Protein 8XO5 (pdb70)

Organism: Measles virus (strain Edmonston) (NCBI:txid11235)

Sequence (68 aa):
QAIDNNLRASLEETTNQAIEAIRQAGQEMMILAVQQGVQQDYINNNVEEENLKKKAEEKKLKKKKKAEELLKKKSEEEEILKK

Solvent-access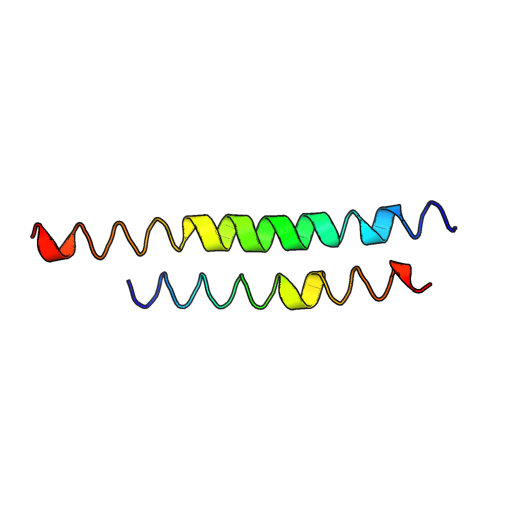ible surface area: 5449 Å² total; per-residue (Å²): 164,78,127,82,21,107,155,42,6,106,100,16,36,84,100,0,96,66,4,80,122,57,0,26,91,34,74,107,86,4,105,94,23,75,92,97,164,132,110,149,60,142,100,31,88,120,83,4,97,82,52,77,126,95,3,109,98,16,81,136,110,3,98,74,37,80,160,177

Secondary structure (DSSP, 8-state):
-HHHHHHHHHHHHHHHHHHHHHHHHHHHHHHHHHHHHHT-/-HHHHHHHHHHHHHHHHHHHHHHHHHH-

Foldseek 3Di:
DVVVVVVVVVVVVVVVVVVVVVVVVVVVVVVVVVVVVVVD/DVVVVVVVVVVVVVVVVVVVVVVVVVVD

InterPro domains:
  IPR000776 Precursor fusion glycoprotein F0, Paramyxoviridae [PF00523] (26-510)

B-factor: mean 30.01, std 11.21, range [14.48, 69.61]

Structure (mmCIF, N/CA/C/O backbone):
data_8XO5
#
_entry.id   8XO5
#
_cell.length_a   51.800
_cell.length_b   51.800
_cell.length_c   58.662
_cell.angle_alpha   90.000
_cell.angle_beta   90.000
_cell.angle_gamma   120.000
#
_symmetry.space_group_name_H-M   'H 3'
#
loop_
_entity.id
_entity.type
_entity.pdbx_description
1 polymer 'Fusion glycoprotein F1'
2 polymer 'Measles virus fusion inhibitor MEK28'
3 non-polymer (4S)-2-METHYL-2,4-PENTANEDIOL
4 water water
#
loop_
_atom_site.group_PDB
_atom_site.id
_atom_site.type_symbol
_atom_site.label_atom_id
_atom_site.label_alt_id
_atom_site.label_comp_id
_atom_site.label_asym_id
_atom_site.label_entity_id
_atom_site.label_seq_id
_atom_site.pdbx_PDB_ins_code
_atom_site.Cartn_x
_atom_site.Cartn_y
_atom_site.Cartn_z
_atom_site.occupancy
_atom_site.B_iso_or_equiv
_atom_site.auth_seq_id
_atom_site.auth_comp_id
_atom_site.auth_asym_id
_atom_site.auth_atom_id
_atom_site.pdbx_PDB_model_num
ATOM 4 N N . GLN A 1 2 ? 6.028 -4.897 -47.935 1.000 44.605 145 GLN A N 1
ATOM 5 C CA . GLN A 1 2 ? 6.885 -5.162 -46.750 1.000 40.876 145 GLN A CA 1
ATOM 6 C C . GLN A 1 2 ? 6.651 -4.093 -45.668 1.000 35.114 145 GLN A C 1
ATOM 7 O O . GLN A 1 2 ? 6.837 -4.426 -44.458 1.000 35.615 145 GLN A O 1
ATOM 13 N N . ALA A 1 3 ? 6.367 -2.846 -46.039 1.000 31.119 146 ALA A N 1
ATOM 14 C CA . ALA A 1 3 ? 6.111 -1.749 -45.076 1.000 29.783 146 ALA A CA 1
ATOM 15 C C . ALA A 1 3 ? 4.877 -2.093 -44.238 1.000 27.499 146 ALA A C 1
ATOM 16 O O . ALA A 1 3 ? 4.872 -1.739 -43.014 1.000 27.697 146 ALA A O 1
ATOM 18 N N . ILE A 1 4 ? 3.858 -2.705 -44.840 1.000 27.998 147 ILE A N 1
ATOM 19 C CA . ILE A 1 4 ? 2.634 -3.149 -44.122 1.000 30.960 147 ILE A CA 1
ATOM 20 C C . ILE A 1 4 ? 3.079 -4.245 -43.150 1.000 30.002 147 ILE A C 1
ATOM 21 O O . ILE A 1 4 ? 2.651 -4.206 -41.970 1.000 29.604 147 ILE A O 1
ATOM 26 N N . ASP A 1 5 ? 3.869 -5.212 -43.610 1.000 29.174 148 ASP A N 1
ATOM 27 C CA . ASP A 1 5 ? 4.338 -6.339 -42.760 1.000 30.525 148 ASP A CA 1
ATOM 28 C C . ASP A 1 5 ? 5.138 -5.764 -41.582 1.000 27.326 148 ASP A C 1
ATOM 29 O O . ASP A 1 5 ? 5.023 -6.291 -40.445 1.000 27.850 148 ASP A O 1
ATOM 34 N N . ASN A 1 6 ? 5.966 -4.757 -41.816 1.000 26.570 149 ASN A N 1
ATOM 35 C CA A ASN A 1 6 ? 6.801 -4.096 -40.785 0.500 24.644 149 ASN A CA 1
ATOM 36 C CA B ASN A 1 6 ? 6.804 -4.108 -40.769 0.500 25.788 149 ASN A CA 1
ATOM 37 C C . ASN A 1 6 ? 5.889 -3.486 -39.696 1.000 24.815 149 ASN A C 1
ATOM 38 O O . ASN A 1 6 ? 6.140 -3.682 -38.471 1.000 23.736 149 ASN A O 1
ATOM 47 N N . LEU A 1 7 ? 4.867 -2.761 -40.098 1.000 21.428 150 LEU A N 1
ATOM 48 C CA . LEU A 1 7 ? 3.912 -2.161 -39.134 1.000 21.586 150 LEU A CA 1
ATOM 49 C C . LEU A 1 7 ? 3.276 -3.300 -38.347 1.000 20.703 150 LEU A C 1
ATOM 50 O O . LEU A 1 7 ? 3.089 -3.125 -37.125 1.000 20.332 150 LEU A O 1
ATOM 55 N N . ARG A 1 8 ? 2.852 -4.359 -38.996 1.000 20.863 151 ARG A N 1
ATOM 56 C CA . ARG A 1 8 ? 2.185 -5.463 -38.296 1.000 21.107 151 ARG A CA 1
ATOM 57 C C . ARG A 1 8 ? 3.123 -6.035 -37.240 1.000 22.254 151 ARG A C 1
ATOM 58 O O . ARG A 1 8 ? 2.656 -6.324 -36.108 1.000 21.479 151 ARG A O 1
ATOM 66 N N . ALA A 1 9 ? 4.397 -6.235 -37.544 1.000 21.429 152 ALA A N 1
ATOM 67 C CA . ALA A 1 9 ? 5.356 -6.831 -36.600 1.000 20.489 152 ALA A CA 1
ATOM 68 C C . ALA A 1 9 ? 5.577 -5.870 -35.447 1.000 19.028 152 ALA A C 1
ATOM 69 O O . ALA A 1 9 ? 5.679 -6.312 -34.283 1.000 21.009 152 ALA A O 1
ATOM 71 N N . SER A 1 10 ? 5.631 -4.593 -35.741 1.000 18.837 153 SER A N 1
ATOM 72 C CA . SER A 1 10 ? 5.745 -3.569 -34.679 1.000 18.718 153 SER A CA 1
ATOM 73 C C . SER A 1 10 ? 4.523 -3.636 -33.749 1.000 17.264 153 SER A C 1
ATOM 74 O O . SER A 1 10 ? 4.704 -3.623 -32.502 1.000 18.162 153 SER A O 1
ATOM 77 N N . LEU A 1 11 ? 3.342 -3.676 -34.319 1.000 17.396 154 LEU A N 1
ATOM 78 C CA . LEU A 1 11 ? 2.150 -3.663 -33.461 1.000 17.490 154 LEU A CA 1
ATOM 79 C C . LEU A 1 11 ? 2.047 -4.951 -32.670 1.000 17.446 154 LEU A C 1
ATOM 80 O O . LEU A 1 11 ? 1.654 -4.914 -31.512 1.000 17.786 154 LEU A O 1
ATOM 85 N N . GLU A 1 12 ? 2.401 -6.102 -33.231 1.000 18.185 155 GLU A N 1
ATOM 86 C CA A GLU A 1 12 ? 2.486 -7.353 -32.448 0.600 19.391 155 GLU A CA 1
ATOM 87 C CA B GLU A 1 12 ? 2.394 -7.334 -32.409 0.400 19.068 155 GLU A CA 1
ATOM 88 C C . GLU A 1 12 ? 3.389 -7.159 -31.243 1.000 17.841 155 GLU A C 1
ATOM 89 O O . GLU A 1 12 ? 3.053 -7.626 -30.134 1.000 20.243 155 GLU A O 1
ATOM 100 N N . THR A 1 13 ? 4.544 -6.586 -31.435 1.000 18.016 156 THR A N 1
ATOM 101 C CA . THR A 1 13 ? 5.540 -6.337 -30.409 1.000 17.900 156 THR A CA 1
ATOM 102 C C . THR A 1 13 ? 4.972 -5.390 -29.322 1.000 17.132 156 THR A C 1
ATOM 103 O O . THR A 1 13 ? 5.148 -5.620 -28.129 1.000 18.530 156 THR A O 1
ATOM 107 N N . THR A 1 14 ? 4.390 -4.277 -29.781 1.000 16.879 157 THR A N 1
ATOM 108 C CA . THR A 1 14 ? 3.701 -3.346 -28.867 1.000 15.714 157 THR A CA 1
ATOM 109 C C . THR A 1 14 ? 2.650 -4.084 -28.020 1.000 14.478 157 THR A C 1
ATOM 110 O O . THR A 1 14 ? 2.590 -3.827 -26.823 1.000 15.432 157 THR A O 1
ATOM 114 N N . ASN A 1 15 ? 1.852 -4.928 -28.655 1.000 15.090 158 ASN A N 1
ATOM 115 C CA . ASN A 1 15 ? 0.819 -5.624 -27.867 1.000 16.115 158 ASN A CA 1
ATOM 116 C C . ASN A 1 15 ? 1.493 -6.493 -26.811 1.000 16.531 158 ASN A C 1
ATOM 117 O O . ASN A 1 15 ? 0.938 -6.617 -25.690 1.000 17.180 158 ASN A O 1
ATOM 122 N N . GLN A 1 16 ? 2.624 -7.117 -27.126 1.000 17.335 159 GLN A N 1
ATOM 123 C CA . GLN A 1 16 ? 3.310 -7.916 -26.098 1.000 17.877 159 GLN A CA 1
ATOM 124 C C . GLN A 1 16 ? 3.776 -7.017 -24.972 1.000 18.227 159 GLN A C 1
ATOM 125 O O . GLN A 1 16 ? 3.705 -7.427 -23.792 1.000 18.814 159 GLN A O 1
ATOM 131 N N . ALA A 1 17 ? 4.262 -5.815 -25.284 1.000 17.392 160 ALA A N 1
ATOM 132 C CA . ALA A 1 17 ? 4.692 -4.909 -24.235 1.000 15.892 160 ALA A CA 1
ATOM 133 C C . ALA A 1 17 ? 3.525 -4.552 -23.294 1.000 15.674 160 ALA A C 1
ATOM 134 O O . ALA A 1 17 ? 3.711 -4.425 -22.106 1.000 16.267 160 ALA A O 1
ATOM 136 N N . ILE A 1 18 ? 2.382 -4.306 -23.895 1.000 15.188 161 ILE A N 1
ATOM 137 C CA . ILE A 1 18 ? 1.180 -3.929 -23.107 1.000 14.810 161 ILE A CA 1
ATOM 138 C C . ILE A 1 18 ? 0.837 -5.081 -22.213 1.000 16.118 161 ILE A C 1
ATOM 139 O O . ILE A 1 18 ? 0.457 -4.860 -21.089 1.000 16.409 161 ILE A O 1
ATOM 144 N N . GLU A 1 19 ? 0.846 -6.287 -22.765 1.000 16.966 162 GLU A N 1
ATOM 145 C CA . GLU A 1 19 ? 0.533 -7.472 -21.931 1.000 19.148 162 GLU A CA 1
ATOM 146 C C . GLU A 1 19 ? 1.502 -7.610 -20.777 1.000 17.223 162 GLU A C 1
ATOM 147 O O . GLU A 1 19 ? 1.022 -7.935 -19.643 1.000 19.027 162 GLU A O 1
ATOM 153 N N . ALA A 1 20 ? 2.754 -7.295 -20.907 1.000 17.513 163 ALA A N 1
ATOM 154 C CA . ALA A 1 20 ? 3.703 -7.334 -19.779 1.000 17.232 163 ALA A CA 1
ATOM 155 C C . ALA A 1 20 ? 3.328 -6.305 -18.718 1.000 17.010 163 ALA A C 1
ATOM 156 O O . ALA A 1 20 ? 3.306 -6.604 -17.521 1.000 17.811 163 ALA A O 1
ATOM 158 N N . ILE A 1 21 ? 2.916 -5.094 -19.164 1.000 16.860 164 ILE A N 1
ATOM 159 C CA . ILE A 1 21 ? 2.456 -4.073 -18.199 1.000 15.993 164 ILE A CA 1
ATOM 160 C C . ILE A 1 21 ? 1.166 -4.524 -17.496 1.000 16.086 164 ILE A C 1
ATOM 161 O O . ILE A 1 21 ? 1.007 -4.291 -16.313 1.000 16.696 164 ILE A O 1
ATOM 166 N N . ARG A 1 22 ? 0.286 -5.146 -18.244 1.000 16.270 165 ARG A N 1
ATOM 167 C CA . ARG A 1 22 ? -0.993 -5.611 -17.668 1.000 17.123 165 ARG A CA 1
ATOM 168 C C . ARG A 1 22 ? -0.694 -6.642 -16.602 1.000 17.927 165 ARG A C 1
ATOM 169 O O . ARG A 1 22 ? -1.342 -6.632 -15.516 1.000 19.656 165 ARG A O 1
ATOM 177 N N . GLN A 1 23 ? 0.199 -7.554 -16.865 1.000 17.876 166 GLN A N 1
ATOM 178 C CA . GLN A 1 23 ? 0.564 -8.553 -15.843 1.000 19.423 166 GLN A CA 1
ATOM 179 C C . GLN A 1 23 ? 1.280 -7.875 -14.696 1.000 19.441 166 GLN A C 1
ATOM 180 O O . GLN A 1 23 ? 1.061 -8.272 -13.532 1.000 20.572 166 GLN A O 1
ATOM 186 N N . ALA A 1 24 ? 2.109 -6.857 -14.911 1.000 18.626 167 ALA A N 1
ATOM 187 C CA . ALA A 1 24 ? 2.711 -6.111 -13.799 1.000 18.494 167 ALA A CA 1
ATOM 188 C C . ALA A 1 24 ? 1.607 -5.484 -12.947 1.000 19.059 167 ALA A C 1
ATOM 189 O O . ALA A 1 24 ? 1.675 -5.499 -11.700 1.000 19.267 167 ALA A O 1
ATOM 191 N N . GLY A 1 25 ? 0.572 -4.983 -13.575 1.000 18.445 168 GLY A N 1
ATOM 192 C CA . GLY A 1 25 ? -0.580 -4.445 -12.837 1.000 17.516 168 GLY A CA 1
ATOM 193 C C . GLY A 1 25 ? -1.227 -5.499 -11.952 1.000 19.265 168 GLY A C 1
ATOM 194 O O . GLY A 1 25 ? -1.656 -5.156 -10.829 1.000 19.746 168 GLY A O 1
ATOM 195 N N . GLN A 1 26 ? -1.407 -6.710 -12.447 1.000 18.776 169 GLN A N 1
ATOM 196 C CA . GLN A 1 26 ? -2.022 -7.768 -11.598 1.000 19.218 169 GLN A CA 1
ATOM 197 C C . GLN A 1 26 ? -1.122 -8.060 -10.397 1.000 19.848 169 GLN A C 1
ATOM 198 O O . GLN A 1 26 ? -1.673 -8.235 -9.276 1.000 19.410 169 GLN A O 1
ATOM 204 N N . GLU A 1 27 ? 0.184 -8.056 -10.534 1.000 18.613 170 GLU A N 1
ATOM 205 C CA . GLU A 1 27 ? 1.115 -8.255 -9.408 1.000 19.076 170 GLU A CA 1
ATOM 206 C C . GLU A 1 27 ? 1.019 -7.076 -8.452 1.000 20.198 170 GLU A C 1
ATOM 207 O O . GLU A 1 27 ? 1.055 -7.264 -7.224 1.000 20.820 170 GLU A O 1
ATOM 213 N N . MET A 1 28 ? 0.846 -5.851 -8.950 1.000 19.392 171 MET A N 1
ATOM 214 C CA A MET A 1 28 ? 0.743 -4.699 -8.041 0.500 20.100 171 MET A CA 1
ATOM 215 C CA B MET A 1 28 ? 0.650 -4.628 -8.127 0.500 20.957 171 MET A CA 1
ATOM 216 C C . MET A 1 28 ? -0.578 -4.777 -7.254 1.000 20.760 171 MET A C 1
ATOM 217 O O . MET A 1 28 ? -0.543 -4.388 -6.093 1.000 21.228 171 MET A O 1
ATOM 226 N N . ILE A 1 29 ? -1.646 -5.273 -7.832 1.000 19.811 172 ILE A N 1
ATOM 227 C CA . ILE A 1 29 ? -2.914 -5.445 -7.066 1.000 20.700 172 ILE A CA 1
ATOM 228 C C . ILE A 1 29 ? -2.646 -6.428 -5.926 1.000 21.140 172 ILE A C 1
ATOM 229 O O . ILE A 1 29 ? -3.111 -6.174 -4.799 1.000 21.745 172 ILE A O 1
ATOM 234 N N . LEU A 1 30 ? -2.024 -7.538 -6.200 1.000 20.069 173 LEU A N 1
ATOM 235 C CA . LEU A 1 30 ? -1.654 -8.530 -5.137 1.000 20.442 173 LEU A CA 1
ATOM 236 C C . LEU A 1 30 ? -0.752 -7.843 -4.103 1.000 22.980 173 LEU A C 1
ATOM 237 O O . LEU A 1 30 ? -0.885 -8.120 -2.909 1.000 21.597 173 LEU A O 1
ATOM 242 N N . ALA A 1 31 ? 0.209 -7.016 -4.471 1.000 21.495 174 ALA A N 1
ATOM 243 C CA . ALA A 1 31 ? 1.068 -6.305 -3.501 1.000 21.279 174 ALA A CA 1
ATOM 244 C C . ALA A 1 31 ? 0.228 -5.409 -2.601 1.000 22.077 174 ALA A C 1
ATOM 245 O O . ALA A 1 31 ? 0.417 -5.478 -1.354 1.000 23.133 174 ALA A O 1
ATOM 247 N N . VAL A 1 32 ? -0.658 -4.593 -3.131 1.000 20.794 175 VAL A N 1
ATOM 248 C CA . VAL A 1 32 ? -1.486 -3.652 -2.331 1.000 21.767 175 VAL A CA 1
ATOM 249 C C . VAL A 1 32 ? -2.419 -4.487 -1.454 1.000 23.713 175 VAL A C 1
ATOM 250 O O . VAL A 1 32 ? -2.548 -4.170 -0.244 1.000 23.371 175 VAL A O 1
ATOM 254 N N . GLN A 1 33 ? -2.969 -5.571 -1.980 1.000 23.407 176 GLN A N 1
ATOM 255 C CA A GLN A 1 33 ? -3.772 -6.542 -1.181 0.500 25.560 176 GLN A CA 1
ATOM 256 C CA B GLN A 1 33 ? -3.813 -6.444 -1.121 0.500 24.538 176 GLN A CA 1
ATOM 257 C C . GLN A 1 33 ? -2.949 -7.093 -0.021 1.000 24.826 176 GLN A C 1
ATOM 258 O O . GLN A 1 33 ? -3.515 -7.202 1.130 1.000 27.725 176 G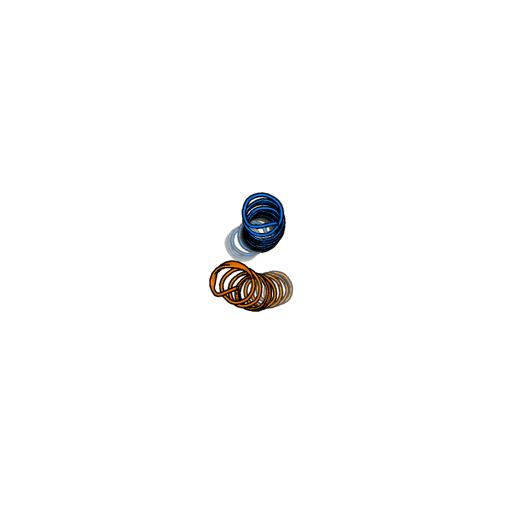LN A O 1
ATOM 269 N N . GLY A 1 34 ? -1.698 -7.429 -0.242 1.000 25.342 177 GLY A N 1
ATOM 270 C CA . GLY A 1 34 ? -0.810 -7.990 0.781 1.000 27.238 177 GLY A CA 1
ATOM 271 C C . GLY A 1 34 ? -0.526 -6.997 1.873 1.000 27.946 177 GLY A C 1
ATOM 272 O O . GLY A 1 34 ? -0.486 -7.371 3.079 1.000 29.015 177 GLY A O 1
ATOM 273 N N . VAL A 1 35 ? -0.419 -5.723 1.519 1.000 25.034 178 VAL A N 1
ATOM 274 C CA . VAL A 1 35 ? -0.161 -4.668 2.541 1.000 25.598 178 VAL A CA 1
ATOM 275 C C . VAL A 1 35 ? -1.435 -4.506 3.358 1.000 29.428 178 VAL A C 1
ATOM 276 O O . VAL A 1 35 ? -1.330 -4.473 4.612 1.000 29.955 178 VAL A O 1
ATOM 280 N N . GLN A 1 36 ? -2.586 -4.433 2.684 1.000 29.203 179 GLN A N 1
ATOM 281 C CA A GLN A 1 36 ? -3.923 -4.206 3.308 0.700 33.225 179 GLN A CA 1
ATOM 282 C CA B GLN A 1 36 ? -3.933 -4.232 3.276 0.300 32.253 179 GLN A CA 1
ATOM 283 C C . GLN A 1 36 ? -4.230 -5.391 4.236 1.000 33.607 179 GLN A C 1
ATOM 284 O O . GLN A 1 36 ? -4.685 -5.135 5.371 1.000 35.751 179 GLN A O 1
ATOM 295 N N . ASP A 1 37 ? -3.945 -6.622 3.806 1.000 35.380 180 ASP A N 1
ATOM 296 C CA . ASP A 1 37 ? -4.080 -7.855 4.630 1.000 37.402 180 ASP A CA 1
ATOM 297 C C . ASP A 1 37 ? -3.238 -7.725 5.904 1.000 42.624 180 ASP A C 1
ATOM 298 O O . ASP A 1 37 ? -3.818 -7.958 6.999 1.000 41.508 180 ASP A O 1
ATOM 303 N N . TYR A 1 38 ? -1.955 -7.350 5.796 1.000 44.903 181 TYR A N 1
ATOM 304 C CA . TYR A 1 38 ? -1.013 -7.293 6.947 1.000 49.710 181 TYR A CA 1
ATOM 305 C C . TYR A 1 38 ? -1.469 -6.246 7.974 1.000 49.780 181 TYR A C 1
ATOM 306 O O . TYR A 1 38 ? -1.356 -6.542 9.185 1.000 57.117 181 TYR A O 1
ATOM 315 N N . ILE A 1 39 ? -1.967 -5.079 7.554 1.000 42.217 182 ILE A N 1
ATOM 316 C CA . ILE A 1 39 ? -2.398 -4.018 8.518 1.000 41.805 182 ILE A CA 1
ATOM 317 C C . ILE A 1 39 ? -3.764 -4.391 9.107 1.000 43.606 182 ILE A C 1
ATOM 318 O O . ILE A 1 39 ? -4.107 -3.815 10.148 1.000 41.630 182 ILE A O 1
ATOM 323 N N . ASN A 1 40 ? -4.504 -5.326 8.495 1.000 43.105 183 ASN A N 1
ATOM 324 C CA . ASN A 1 40 ? -5.816 -5.802 9.021 1.000 46.783 183 ASN A CA 1
ATOM 325 C C . ASN A 1 40 ? -5.678 -7.144 9.756 1.000 47.104 183 ASN A C 1
ATOM 326 O O . ASN A 1 40 ? -6.725 -7.660 10.160 1.000 51.276 183 ASN A O 1
ATOM 331 N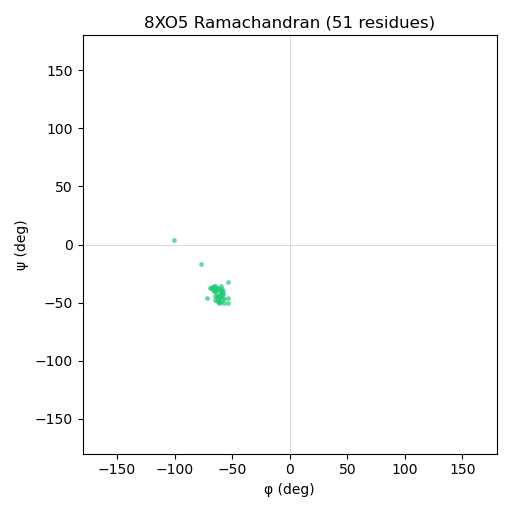 N . ASN A 1 41 ? -4.466 -7.694 9.929 1.000 50.153 184 ASN A N 1
ATOM 332 C CA A ASN A 1 41 ? -4.230 -9.016 10.578 0.700 51.097 184 ASN A 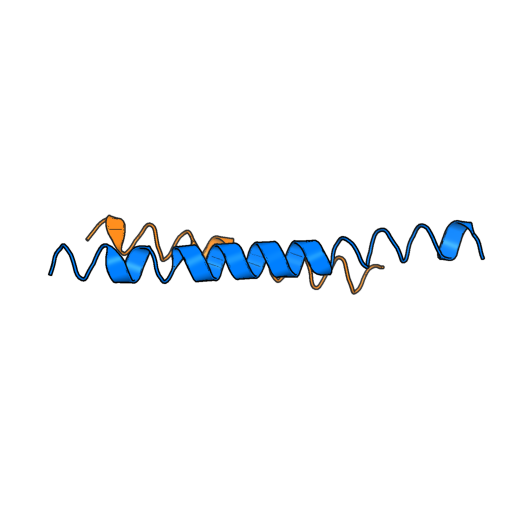CA 1
ATOM 333 C CA B ASN A 1 41 ? -4.284 -9.028 10.568 0.300 50.453 184 ASN A CA 1
ATOM 334 C C . ASN A 1 41 ? -4.515 -8.900 12.082 1.000 54.829 184 ASN A C 1
ATOM 335 O O . ASN A 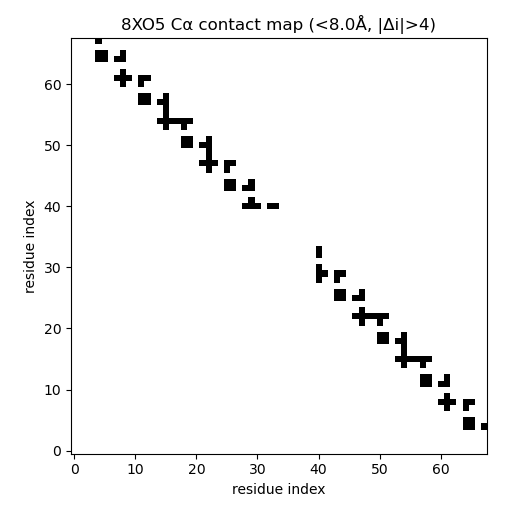1 41 ? -4.690 -9.950 12.739 1.000 55.522 184 ASN A O 1
ATOM 348 N N . VAL B 2 2 ? 4.601 -9.493 -0.162 1.000 30.843 459 VAL B N 1
ATOM 349 C CA . VAL B 2 2 ? 4.449 -8.207 -0.914 1.000 30.376 459 VAL B CA 1
ATOM 350 C C . VAL B 2 2 ? 5.724 -7.956 -1.735 1.000 34.423 459 VAL B C 1
ATOM 351 O O . VAL B 2 2 ? 5.621 -7.602 -2.921 1.000 29.897 459 VAL B O 1
ATOM 355 N N . GLU B 2 3 ? 6.905 -8.161 -1.166 1.000 32.104 460 GLU B N 1
ATOM 356 C CA . GLU B 2 3 ? 8.191 -7.940 -1.862 1.000 34.884 460 GLU B CA 1
ATOM 357 C C . GLU B 2 3 ? 8.276 -8.816 -3.123 1.000 33.193 460 GLU B C 1
ATOM 358 O O . GLU B 2 3 ? 8.778 -8.299 -4.133 1.000 29.812 460 GLU B O 1
ATOM 364 N N . GLU B 2 4 ? 7.776 -10.063 -3.105 1.000 29.984 461 GLU B N 1
ATOM 365 C CA A GLU B 2 4 ? 7.797 -10.998 -4.262 0.700 33.755 461 GLU B CA 1
ATOM 366 C CA B GLU B 2 4 ? 7.798 -10.999 -4.265 0.300 31.074 461 GLU B CA 1
ATOM 367 C C . GLU B 2 4 ? 6.891 -10.452 -5.372 1.000 29.308 461 GLU B C 1
ATOM 368 O O . GLU B 2 4 ? 7.269 -10.555 -6.544 1.000 29.579 461 GLU B O 1
ATOM 379 N N . ASN B 2 5 ? 5.722 -9.983 -4.983 1.000 25.920 462 ASN B N 1
ATOM 380 C CA . ASN B 2 5 ? 4.774 -9.368 -5.943 1.000 25.235 462 ASN B CA 1
ATOM 381 C C . ASN B 2 5 ? 5.443 -8.135 -6.569 1.000 22.696 462 ASN B C 1
ATOM 382 O O . ASN B 2 5 ? 5.371 -8.018 -7.815 1.000 23.332 462 ASN B O 1
ATO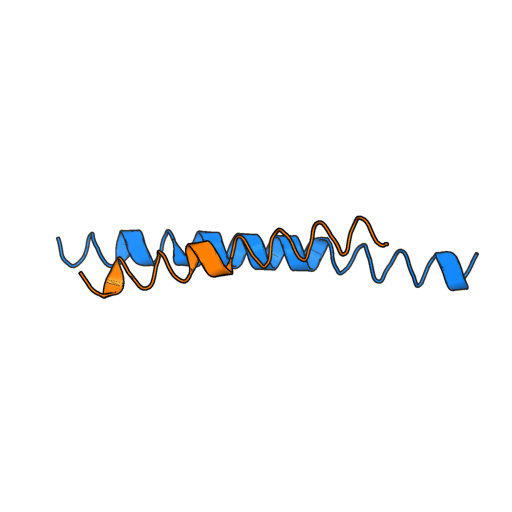M 387 N N . LEU B 2 6 ? 6.075 -7.263 -5.795 1.000 21.437 463 LEU B N 1
ATOM 388 C CA . LEU B 2 6 ? 6.706 -6.060 -6.377 1.000 22.646 463 LEU B CA 1
ATOM 389 C C . LEU B 2 6 ? 7.882 -6.491 -7.245 1.000 24.283 463 LEU B C 1
ATOM 390 O O . LEU B 2 6 ? 8.123 -5.838 -8.262 1.000 24.754 463 LEU B O 1
ATOM 395 N N . LYS B 2 7 ? 8.647 -7.512 -6.875 1.000 27.478 464 LYS B N 1
ATOM 396 C CA . LYS B 2 7 ? 9.754 -8.016 -7.722 1.000 27.182 464 LYS B CA 1
ATOM 397 C C . LYS B 2 7 ? 9.211 -8.473 -9.079 1.000 25.082 464 LYS B C 1
ATOM 398 O O . LYS B 2 7 ? 9.830 -8.184 -10.115 1.000 25.480 464 LYS B O 1
ATOM 404 N N . LYS B 2 8 ? 8.174 -9.266 -9.077 1.000 25.063 465 LYS B N 1
ATOM 405 C CA A LYS B 2 8 ? 7.566 -9.798 -10.311 0.700 26.170 465 LYS B CA 1
ATOM 406 C CA B LYS B 2 8 ? 7.544 -9.797 -10.306 0.300 24.820 465 LYS B CA 1
ATOM 407 C C . LYS B 2 8 ? 7.040 -8.609 -11.140 1.000 23.523 465 LYS B C 1
ATOM 408 O O . LYS B 2 8 ? 7.288 -8.595 -12.367 1.000 24.126 465 LYS B O 1
ATOM 419 N N . ALA B 2 9 ? 6.452 -7.603 -10.505 1.000 22.640 466 ALA B N 1
ATOM 420 C CA . ALA B 2 9 ? 5.957 -6.423 -11.236 1.000 20.997 466 ALA B CA 1
ATOM 421 C C . ALA B 2 9 ? 7.146 -5.754 -11.910 1.000 21.281 466 ALA B C 1
ATOM 422 O O . ALA B 2 9 ? 7.031 -5.373 -13.109 1.000 21.276 466 ALA B O 1
ATOM 424 N N . GLU B 2 10 ? 8.223 -5.498 -11.168 1.000 21.966 467 GLU B N 1
ATOM 425 C CA . GLU B 2 10 ? 9.431 -4.823 -11.726 1.000 24.552 467 GLU B CA 1
ATOM 426 C C . GLU B 2 10 ? 9.992 -5.627 -12.918 1.000 25.286 467 GLU B C 1
ATOM 427 O O . GLU B 2 10 ? 10.370 -5.001 -13.962 1.000 24.758 467 GLU B O 1
ATOM 433 N N . GLU B 2 11 ? 10.010 -6.951 -12.833 1.000 23.093 468 GLU B N 1
ATOM 434 C CA . GLU B 2 11 ? 10.503 -7.818 -13.920 1.000 24.533 468 GLU B CA 1
ATOM 435 C C . GLU B 2 11 ? 9.638 -7.598 -15.166 1.000 24.479 468 GLU B C 1
ATOM 436 O O . GLU B 2 11 ? 10.163 -7.549 -16.288 1.000 25.044 468 GLU B O 1
ATOM 442 N N . LYS B 2 12 ? 8.326 -7.569 -14.985 1.000 23.136 469 LYS B N 1
ATOM 443 C CA A LYS B 2 12 ? 7.395 -7.411 -16.133 0.700 22.397 469 LYS B CA 1
ATOM 444 C CA B LYS B 2 12 ? 7.395 -7.419 -16.138 0.300 21.596 469 LYS B CA 1
ATOM 445 C C . LYS B 2 12 ? 7.546 -6.009 -16.737 1.000 20.191 469 LYS B C 1
ATOM 446 O O . LYS B 2 12 ? 7.456 -5.898 -17.954 1.000 20.452 469 LYS B O 1
ATOM 457 N N . LEU B 2 13 ? 7.757 -4.993 -15.931 1.000 19.261 470 LEU B N 1
ATOM 458 C CA . LEU B 2 13 ? 7.981 -3.611 -16.458 1.000 18.912 470 LEU B CA 1
ATOM 459 C C . LEU B 2 13 ? 9.284 -3.550 -17.255 1.000 20.154 470 LEU B C 1
ATOM 460 O O . LEU B 2 13 ? 9.382 -2.810 -18.254 1.000 21.218 470 LEU B O 1
ATOM 465 N N . LYS B 2 14 ? 10.296 -4.304 -16.809 1.000 21.725 471 LYS B N 1
ATOM 466 C CA A LYS B 2 14 ? 11.560 -4.358 -17.593 0.700 22.829 471 LYS B CA 1
ATOM 467 C CA B LYS B 2 14 ? 11.580 -4.417 -17.565 0.300 22.055 471 LYS B CA 1
ATOM 468 C C . LYS B 2 14 ? 11.347 -5.095 -18.918 1.000 21.041 471 LYS B C 1
ATOM 469 O O . LYS B 2 14 ? 11.893 -4.622 -19.939 1.000 23.386 471 LYS B O 1
ATOM 480 N N . LYS B 2 15 ? 10.627 -6.186 -18.938 1.000 22.115 472 LYS B N 1
ATOM 481 C CA A LYS B 2 15 ? 10.309 -6.888 -20.205 0.330 23.422 472 LYS B CA 1
ATOM 482 C CA B LYS B 2 15 ? 10.303 -6.890 -20.201 0.330 22.556 472 LYS B CA 1
ATOM 483 C CA C LYS B 2 15 ? 10.258 -6.909 -20.177 0.330 23.103 472 LYS B CA 1
ATOM 484 C C . LYS B 2 15 ? 9.506 -5.938 -21.107 1.000 22.039 472 LYS B C 1
ATOM 485 O O . LYS B 2 15 ? 9.809 -5.870 -22.316 1.000 22.531 472 LYS B O 1
ATOM 501 N N . ALA B 2 16 ? 8.546 -5.182 -20.557 1.000 21.213 473 ALA B N 1
ATOM 502 C CA . ALA B 2 16 ? 7.793 -4.215 -21.387 1.000 18.514 473 ALA B CA 1
ATOM 503 C C . ALA B 2 16 ? 8.743 -3.204 -22.037 1.000 19.871 473 ALA B C 1
ATOM 504 O O . ALA B 2 16 ? 8.556 -2.852 -23.181 1.000 18.802 473 ALA B O 1
ATOM 506 N N . GLU B 2 17 ? 9.730 -2.689 -21.298 1.000 19.845 474 GLU B N 1
ATOM 507 C CA . GLU B 2 17 ? 10.676 -1.708 -21.874 1.000 20.591 474 GLU B CA 1
ATOM 508 C C . GLU B 2 17 ? 11.450 -2.335 -23.045 1.000 21.099 474 GLU B C 1
ATOM 509 O O . GLU B 2 17 ? 11.593 -1.687 -24.065 1.000 22.519 474 GLU B O 1
ATOM 515 N N . GLU B 2 18 ? 11.898 -3.566 -22.854 1.000 21.585 475 GLU B N 1
ATOM 516 C CA . GLU B 2 18 ? 12.634 -4.321 -23.905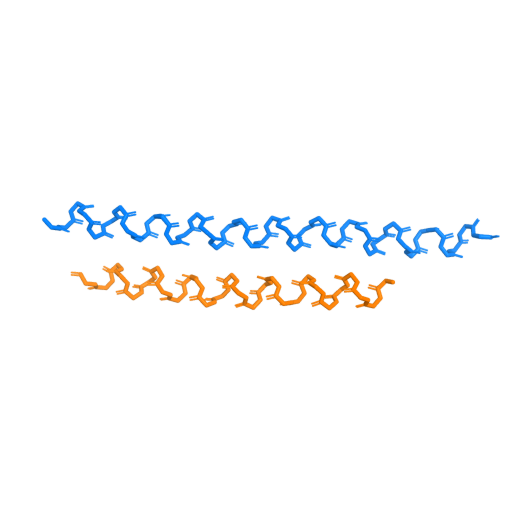 1.000 22.141 475 GLU B CA 1
ATOM 517 C C . GLU B 2 18 ? 11.774 -4.440 -25.161 1.000 22.805 475 GLU B C 1
ATOM 518 O O . GLU B 2 18 ? 12.222 -4.139 -26.290 1.000 21.988 475 GLU B O 1
ATOM 524 N N . LEU B 2 19 ? 10.501 -4.794 -24.962 1.000 21.860 476 LEU B N 1
ATOM 525 C CA . LEU B 2 19 ? 9.566 -4.966 -26.084 1.000 20.432 476 LEU B CA 1
ATOM 526 C C . LEU B 2 19 ? 9.248 -3.615 -26.741 1.000 18.923 476 LEU B C 1
ATOM 527 O O . LEU B 2 19 ? 9.191 -3.586 -27.939 1.000 20.355 476 LEU B O 1
ATOM 532 N N . LEU B 2 20 ? 9.128 -2.551 -25.988 1.000 18.254 477 LEU B N 1
ATOM 533 C CA . LEU B 2 20 ? 8.890 -1.253 -26.618 1.000 17.763 477 LEU B CA 1
ATOM 534 C C . LEU B 2 20 ? 10.106 -0.870 -27.474 1.000 19.057 477 LEU B C 1
ATOM 535 O O . LEU B 2 20 ? 9.936 -0.250 -28.540 1.000 20.294 477 LEU B O 1
ATOM 540 N N . LYS B 2 21 ? 11.321 -1.050 -26.949 1.000 20.981 478 LYS B N 1
ATOM 541 C CA A LYS B 2 21 ? 12.534 -0.704 -27.761 0.600 22.212 478 LYS B CA 1
ATOM 542 C CA B LYS B 2 21 ? 12.541 -0.732 -27.754 0.400 21.710 478 LYS B CA 1
ATOM 543 C C . LYS B 2 21 ? 12.540 -1.558 -29.037 1.000 22.448 478 LYS B C 1
ATOM 544 O O . LYS B 2 21 ? 12.889 -0.983 -30.107 1.000 23.635 478 LYS B O 1
ATOM 555 N N . LYS B 2 22 ? 12.159 -2.802 -28.983 1.000 21.197 479 LYS B N 1
ATOM 556 C CA . LYS B 2 22 ? 12.100 -3.676 -30.151 1.000 23.757 479 LYS B CA 1
ATOM 557 C C . LYS B 2 22 ? 11.073 -3.120 -31.128 1.000 23.192 479 LYS B C 1
ATOM 558 O O . LYS B 2 22 ? 11.328 -3.073 -32.321 1.000 23.451 479 LYS B O 1
ATOM 564 N N . SER B 2 23 ? 9.860 -2.769 -30.642 1.000 20.842 480 SER B N 1
ATOM 565 C CA . SER B 2 23 ? 8.826 -2.170 -31.504 1.000 19.023 480 SER B CA 1
ATOM 566 C C . SER B 2 23 ? 9.385 -0.943 -32.225 1.000 20.466 480 SER B C 1
ATOM 567 O O . SER B 2 23 ? 9.129 -0.796 -33.422 1.000 20.389 480 SER B O 1
ATOM 570 N N . GLU B 2 24 ? 9.985 -0.047 -31.501 1.000 20.209 481 GLU B N 1
ATOM 571 C CA A GLU B 2 24 ? 10.599 1.187 -32.063 0.600 21.662 481 GLU B CA 1
ATOM 572 C CA B GLU B 2 24 ? 10.569 1.195 -32.086 0.400 23.581 481 GLU B CA 1
ATOM 573 C C . GLU B 2 24 ? 11.637 0.835 -33.132 1.000 23.226 481 GLU B C 1
ATOM 574 O O . GLU B 2 24 ? 11.650 1.530 -34.155 1.000 25.391 481 GLU B O 1
ATOM 585 N N . GLU B 2 25 ? 12.446 -0.186 -32.890 1.000 23.232 482 GLU B N 1
ATOM 586 C CA A GLU B 2 25 ? 13.506 -0.572 -33.862 0.500 24.522 482 GLU B CA 1
ATOM 587 C CA B GLU B 2 25 ? 13.509 -0.595 -33.857 0.500 25.360 482 GLU B CA 1
ATOM 588 C C . GLU B 2 25 ? 12.846 -1.078 -35.144 1.000 28.59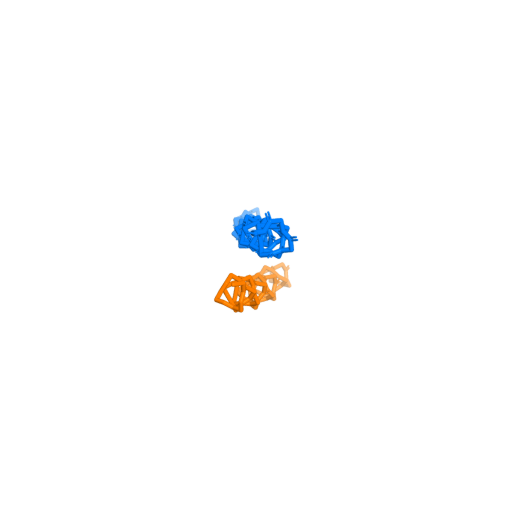3 482 GLU B C 1
ATOM 589 O O . GLU B 2 25 ? 13.279 -0.620 -36.225 1.000 28.106 482 GLU B O 1
ATOM 600 N N . ILE B 2 26 ? 11.821 -1.925 -35.056 1.000 26.092 483 ILE B N 1
ATOM 601 C CA . ILE B 2 26 ? 11.050 -2.417 -36.237 1.000 26.218 483 ILE B CA 1
ATOM 602 C C . ILE B 2 26 ? 10.486 -1.214 -36.998 1.000 26.596 483 ILE B C 1
ATOM 603 O O . ILE B 2 26 ? 10.634 -1.163 -38.231 1.000 27.702 483 ILE B O 1
ATOM 608 N N . LEU B 2 27 ? 9.879 -0.233 -36.312 1.000 25.255 484 LEU B N 1
ATOM 609 C CA . LEU B 2 27 ? 9.291 0.973 -36.967 1.000 27.359 484 LEU B CA 1
ATOM 610 C C . LEU B 2 27 ? 10.348 1.740 -37.757 1.000 31.438 484 LEU B C 1
ATOM 611 O O . LEU B 2 27 ? 9.994 2.242 -38.841 1.000 35.462 484 LEU B O 1
ATOM 616 N N . LYS B 2 28 ? 11.547 1.905 -37.201 1.000 28.822 485 LYS B N 1
ATOM 617 C CA . LYS B 2 28 ? 12.662 2.614 -37.884 1.000 33.555 485 LYS B CA 1
ATOM 618 C C . LYS B 2 28 ? 12.895 1.998 -39.266 1.000 35.952 485 LYS B C 1
ATOM 619 O O . LYS B 2 28 ? 13.264 2.760 -40.186 1.000 42.454 485 LYS B O 1
ATOM 625 N N . LYS B 2 29 ? 12.667 0.700 -39.438 1.000 34.371 486 LYS B N 1
ATOM 626 C CA . LYS B 2 29 ? 12.900 0.002 -40.732 1.000 35.339 486 LYS B CA 1
ATOM 627 C C . LYS B 2 29 ? 11.763 0.304 -41.716 1.000 42.399 486 LYS B C 1
ATOM 628 O O . LYS B 2 29 ? 11.972 0.100 -42.931 1.000 42.320 486 LYS B O 1
#

Radius of gyration: 16.23 Å; Cα contacts (8 Å, |Δi|>4): 73; chains: 2; bounding box: 19×14×57 Å